Protein AF-W6NHF4-F1 (afdb_monomer)

Sequence (162 aa):
MGKKQHQKDKLYLTTTEWKEIGGHKDDTSTRLQRAQFKRLPLTHCSLSLIPFEDPVCTRSGEIFDLTHIIPYLKKNGVNPCTGKKMSSKDLIHLKFDKDEQGKFRCPVTFRAFTDHTHVVAIATTGNVFSFEAVQELNLKANHLKDLLTDTPFQKSDIIVLQ

InterPro domains:
  IPR003613 U-box domain [PS51698] (38-111)
  IPR003613 U-box domain [SM00504] (45-109)
  IPR006735 Replication termination factor 2 [PTHR12775] (39-161)
  IPR013083 Zinc finger, RING/FYVE/PHD-type [G3DSA:3.30.40.10] (44-98)
  IPR026951 Peptidyl-prolyl cis-trans isomerase like 2, U-box domain [cd16663] (41-113)

Radius of gyration: 23.37 Å; Cα contacts (8 Å, |Δi|>4): 225; chains: 1; bounding box: 59×40×72 Å

Foldseek 3Di:
DDPCPCPPVDPDQDPVNCVVPNDDDDDPVVVCVVVVPPDLPLQAAPQPSHGEDWWKDALQQHIHHPVPVQVVCVVQQADPPPRHRDDPVRIATADFDADPVRFTAAPPVRHGDDSPFWKKAQRVHNYIHTPVCCCPVPVVVVQQADPPPRHHGDPSRIGTND

pLDDT: mean 85.04, std 11.59, range [47.5, 95.25]

Nearest PDB structures (foldseek):
  7dvq-assembly1_9  TM=8.044E-01  e=1.783E-21  Homo sapiens
  8i0r-assembly1_9  TM=9.708E-01  e=1.184E-15  Homo sapiens
  8i0p-assembly1_9  TM=9.572E-01  e=6.394E-14  Homo sapiens
  8i0t-assembly1_9  TM=9.456E-01  e=2.525E-13  Homo sapiens
  7qtt-assembly1_u  TM=7.944E-01  e=2.695E-13  Homo sapiens

Structure (mmCIF, N/CA/C/O backbone):
data_AF-W6NHF4-F1
#
_entry.id   AF-W6NHF4-F1
#
loop_
_atom_site.group_PDB
_atom_site.id
_atom_site.type_symbol
_atom_site.label_atom_id
_atom_site.label_alt_id
_atom_site.label_comp_id
_atom_site.label_asym_id
_atom_site.label_entity_id
_atom_site.label_seq_id
_atom_site.pdbx_PDB_ins_code
_atom_site.Cartn_x
_atom_site.Cartn_y
_atom_site.Cartn_z
_atom_site.occupancy
_atom_site.B_iso_or_equiv
_atom_site.auth_seq_id
_atom_site.auth_comp_id
_atom_site.auth_asym_id
_atom_site.auth_atom_id
_atom_site.pdbx_PDB_model_num
ATOM 1 N N . MET A 1 1 ? 28.344 -18.589 53.206 1.00 47.50 1 MET A N 1
ATOM 2 C CA . MET A 1 1 ? 29.559 -18.712 52.362 1.00 47.50 1 MET A CA 1
ATOM 3 C C . MET A 1 1 ? 29.206 -18.405 50.902 1.00 47.50 1 MET A C 1
ATOM 5 O O . MET A 1 1 ? 28.986 -19.316 50.113 1.00 47.50 1 MET A O 1
ATOM 9 N N . GLY A 1 2 ? 29.071 -17.121 50.550 1.00 54.38 2 GLY A N 1
ATOM 10 C CA . GLY A 1 2 ? 28.654 -16.671 49.214 1.00 54.38 2 GLY A CA 1
ATOM 11 C C . GLY A 1 2 ? 29.839 -16.506 48.262 1.00 54.38 2 GLY A C 1
ATOM 12 O O . GLY A 1 2 ? 30.415 -15.430 48.167 1.00 54.38 2 GLY A O 1
ATOM 13 N N . LYS A 1 3 ? 30.203 -17.559 47.521 1.00 57.00 3 LYS A N 1
ATOM 14 C CA . LYS A 1 3 ? 31.371 -17.576 46.610 1.00 57.00 3 LYS A CA 1
ATOM 15 C C . LYS A 1 3 ? 31.228 -16.725 45.325 1.00 57.00 3 LYS A C 1
ATOM 17 O O . LYS A 1 3 ? 31.992 -16.921 44.387 1.00 57.00 3 LYS A O 1
ATOM 22 N N . LYS A 1 4 ? 30.263 -15.800 45.241 1.00 55.50 4 LYS A N 1
ATOM 23 C CA . LYS A 1 4 ? 30.015 -14.964 44.041 1.00 55.50 4 LYS A CA 1
ATOM 24 C C . LYS A 1 4 ? 29.779 -13.474 44.327 1.00 55.50 4 LYS A C 1
ATOM 26 O O . LYS A 1 4 ? 29.428 -12.737 43.415 1.00 55.50 4 LYS A O 1
ATOM 31 N N . GLN A 1 5 ? 29.968 -13.016 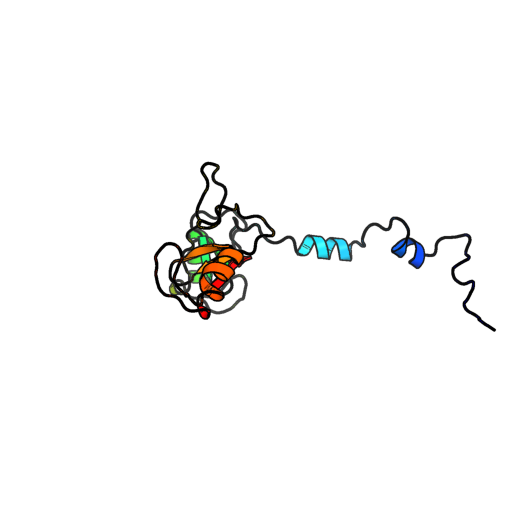45.566 1.00 57.28 5 GLN A N 1
ATOM 32 C CA . GLN A 1 5 ? 29.584 -11.654 45.960 1.00 57.28 5 GLN A CA 1
ATOM 33 C C . GLN A 1 5 ? 30.534 -10.560 45.428 1.00 57.28 5 GLN A C 1
ATOM 35 O O . GLN A 1 5 ? 30.074 -9.461 45.153 1.00 57.28 5 GLN A O 1
ATOM 40 N N . HIS A 1 6 ? 31.810 -10.876 45.169 1.00 61.00 6 HIS A N 1
ATOM 41 C CA . HIS A 1 6 ? 32.825 -9.907 44.711 1.00 61.00 6 HIS A CA 1
ATOM 42 C C . HIS A 1 6 ? 33.191 -10.016 43.224 1.00 61.00 6 HIS A C 1
ATOM 44 O O . HIS A 1 6 ? 34.262 -9.590 42.805 1.00 61.00 6 HIS A O 1
ATOM 50 N N . GLN A 1 7 ? 32.340 -10.617 42.386 1.00 62.72 7 GLN A N 1
ATOM 51 C CA . GLN A 1 7 ? 32.688 -10.779 40.967 1.00 62.72 7 GLN A CA 1
ATOM 52 C C . GLN A 1 7 ? 32.648 -9.453 40.178 1.00 62.72 7 GLN A C 1
ATOM 54 O O . GLN A 1 7 ? 33.256 -9.383 39.109 1.00 62.72 7 GLN A O 1
ATOM 59 N N . LYS A 1 8 ? 31.971 -8.434 40.727 1.00 62.34 8 LYS A N 1
ATOM 60 C CA . LYS A 1 8 ? 31.779 -7.092 40.151 1.00 62.34 8 LYS A CA 1
ATOM 61 C C . LYS A 1 8 ? 32.717 -6.017 40.730 1.00 62.34 8 LYS A C 1
ATOM 63 O O . LYS A 1 8 ? 32.801 -4.932 40.172 1.00 62.34 8 LYS A O 1
ATOM 68 N N . ASP A 1 9 ? 33.451 -6.316 41.806 1.00 69.75 9 ASP A N 1
ATOM 69 C CA . ASP A 1 9 ? 34.425 -5.395 42.417 1.00 69.75 9 ASP A CA 1
ATOM 70 C C . ASP A 1 9 ? 35.799 -5.572 41.755 1.00 69.75 9 ASP A C 1
ATOM 72 O O . ASP A 1 9 ? 36.736 -6.122 42.338 1.00 69.75 9 ASP A O 1
ATOM 76 N N . LYS A 1 10 ? 35.918 -5.171 40.487 1.00 73.94 10 LYS A N 1
ATOM 77 C CA . LYS A 1 10 ? 37.182 -5.212 39.741 1.00 73.94 10 LYS A CA 1
ATOM 78 C C . LYS A 1 10 ? 37.615 -3.795 39.391 1.00 73.94 10 LYS A C 1
ATOM 80 O O . LYS A 1 10 ? 36.809 -2.989 38.946 1.00 73.94 10 LYS A O 1
ATOM 85 N N . LEU A 1 11 ? 38.910 -3.505 39.537 1.00 76.75 11 LEU A N 1
ATOM 86 C CA . LEU A 1 11 ? 39.493 -2.212 39.141 1.00 76.75 11 LEU A CA 1
ATOM 87 C C . LEU A 1 11 ? 39.546 -1.999 37.614 1.00 76.75 11 LEU A C 1
ATOM 89 O O . LEU A 1 11 ? 39.939 -0.929 37.159 1.00 76.75 11 LEU A O 1
ATOM 93 N N . TYR A 1 12 ? 39.192 -3.013 36.823 1.00 76.19 12 TYR A N 1
ATOM 94 C CA . TYR A 1 12 ? 39.140 -2.962 35.366 1.00 76.19 12 TYR A CA 1
ATOM 95 C C . TYR A 1 12 ? 37.748 -3.366 34.885 1.00 76.19 12 TYR A C 1
ATOM 97 O O . TYR A 1 12 ? 37.116 -4.254 35.458 1.00 76.19 12 TYR A O 1
ATOM 105 N N . LEU A 1 13 ? 37.298 -2.747 33.795 1.00 74.00 13 LEU A N 1
ATOM 106 C CA . LEU A 1 13 ? 36.054 -3.116 33.131 1.00 74.00 13 LEU A CA 1
ATOM 107 C C . LEU A 1 13 ? 36.230 -4.435 32.382 1.00 74.00 13 LEU A C 1
ATOM 109 O O . LEU A 1 13 ? 37.117 -4.577 31.538 1.00 74.00 13 LEU A O 1
ATOM 113 N N . THR A 1 14 ? 35.372 -5.409 32.675 1.00 77.19 14 THR A N 1
ATOM 114 C CA . THR A 1 14 ? 35.301 -6.633 31.873 1.00 77.19 14 THR A CA 1
ATOM 115 C C . THR A 1 14 ? 34.625 -6.364 30.530 1.00 77.19 14 THR A C 1
ATOM 117 O O . THR A 1 14 ? 33.837 -5.432 30.387 1.00 77.19 14 THR A O 1
ATOM 120 N N . THR A 1 15 ? 34.877 -7.214 29.532 1.00 72.44 15 THR A N 1
ATOM 121 C CA . THR A 1 15 ? 34.220 -7.119 28.216 1.00 72.44 15 THR A CA 1
ATOM 122 C C . THR A 1 15 ? 32.692 -7.135 28.333 1.00 72.44 15 THR A C 1
ATOM 124 O O . THR A 1 15 ? 32.007 -6.446 27.582 1.00 72.44 15 THR A O 1
ATOM 127 N N . THR A 1 16 ? 32.158 -7.889 29.298 1.00 74.38 16 THR A N 1
ATOM 128 C CA . THR A 1 16 ? 30.725 -7.941 29.610 1.00 74.38 16 THR A CA 1
ATOM 129 C C . THR A 1 16 ? 30.218 -6.628 30.202 1.00 74.38 16 THR A C 1
ATOM 131 O O . THR A 1 16 ? 29.224 -6.097 29.721 1.00 74.38 16 THR A O 1
ATOM 134 N N . GLU A 1 17 ? 30.928 -6.049 31.173 1.00 77.19 17 GLU A N 1
ATOM 135 C CA . GLU A 1 17 ? 30.534 -4.777 31.801 1.00 77.19 17 GLU A CA 1
ATOM 136 C C . GLU A 1 17 ? 30.695 -3.588 30.842 1.00 77.19 17 GLU A C 1
ATOM 138 O O . GLU A 1 17 ? 29.859 -2.690 30.833 1.00 77.19 17 GLU A O 1
ATOM 143 N N . TRP A 1 18 ? 31.707 -3.601 29.968 1.00 73.38 18 TRP A N 1
ATOM 144 C CA . TRP A 1 18 ? 31.870 -2.603 28.904 1.00 73.38 18 TRP A CA 1
ATOM 145 C C . TRP A 1 18 ? 30.714 -2.645 27.895 1.00 73.38 18 TRP A C 1
ATOM 147 O O . TRP A 1 18 ? 30.250 -1.606 27.425 1.00 73.38 18 TRP A O 1
ATOM 157 N N . LYS A 1 19 ? 30.208 -3.847 27.592 1.00 71.19 19 LYS A N 1
ATOM 158 C CA . LYS A 1 19 ? 29.056 -4.041 26.704 1.00 71.19 19 LYS A CA 1
ATOM 159 C C . LYS A 1 19 ? 27.739 -3.581 27.335 1.00 71.19 19 LYS A C 1
ATOM 161 O O . LYS A 1 19 ? 26.889 -3.068 26.615 1.00 71.19 19 LYS A O 1
ATOM 166 N N . GLU A 1 20 ? 27.569 -3.762 28.644 1.00 69.81 20 GLU A N 1
ATOM 167 C CA . GLU A 1 20 ? 26.328 -3.421 29.356 1.00 69.81 20 GLU A CA 1
ATOM 168 C C . GLU A 1 20 ? 26.264 -1.963 29.838 1.00 69.81 20 GLU A C 1
ATOM 170 O O . GLU A 1 20 ? 25.188 -1.372 29.818 1.00 69.81 20 GLU A O 1
ATOM 175 N N . ILE A 1 21 ? 27.385 -1.377 30.276 1.00 69.94 21 ILE A N 1
ATOM 176 C CA . ILE A 1 21 ? 27.386 -0.125 31.055 1.00 69.94 21 ILE A CA 1
ATOM 177 C C . ILE A 1 21 ? 28.048 1.044 30.303 1.00 69.94 21 ILE A C 1
ATOM 179 O O . ILE A 1 21 ? 27.666 2.194 30.513 1.00 69.94 21 ILE A O 1
ATOM 183 N N . GLY A 1 22 ? 29.029 0.798 29.424 1.00 60.06 22 GLY A N 1
ATOM 184 C CA . GLY A 1 22 ? 29.960 1.851 28.998 1.00 60.06 22 GLY A CA 1
ATOM 185 C C . GLY A 1 22 ? 30.340 1.851 27.521 1.00 60.06 22 GLY A C 1
ATOM 186 O O . GLY A 1 22 ? 31.415 1.394 27.158 1.00 60.06 22 GLY A O 1
ATOM 187 N N . GLY A 1 23 ? 29.515 2.467 26.669 1.00 61.56 23 GLY A N 1
ATOM 188 C CA . GLY A 1 23 ? 29.987 3.047 25.400 1.00 61.56 23 GLY A CA 1
ATOM 189 C C . GLY A 1 23 ? 30.324 2.077 24.259 1.00 61.56 23 GLY A C 1
ATOM 190 O O . GLY A 1 23 ? 30.966 2.487 23.288 1.00 61.56 23 GLY A O 1
ATOM 191 N N . HIS A 1 24 ? 29.896 0.813 24.326 1.00 65.75 24 HIS A N 1
ATOM 192 C CA . HIS A 1 24 ? 30.035 -0.120 23.207 1.00 65.75 24 HIS A CA 1
ATOM 193 C C . HIS A 1 24 ? 29.258 0.385 21.977 1.00 65.75 24 HIS A C 1
ATOM 195 O O . HIS A 1 24 ? 28.034 0.514 22.004 1.00 65.75 24 HIS A O 1
ATOM 201 N N . LYS A 1 25 ? 29.970 0.667 20.876 1.00 63.97 25 LYS A N 1
ATOM 202 C CA . LYS A 1 25 ? 29.336 0.809 19.559 1.00 63.97 25 LYS A CA 1
ATOM 203 C C . LYS A 1 25 ? 28.810 -0.561 19.160 1.00 63.97 25 LYS A C 1
ATOM 205 O O . LYS A 1 25 ? 29.576 -1.518 19.210 1.00 63.97 25 LYS A O 1
ATOM 210 N N . ASP A 1 26 ? 27.539 -0.607 18.763 1.00 64.44 26 ASP A N 1
ATOM 211 C CA . ASP A 1 26 ? 26.886 -1.805 18.240 1.00 64.44 26 ASP A CA 1
ATOM 212 C C . ASP A 1 26 ? 27.834 -2.609 17.346 1.00 64.44 26 ASP A C 1
ATOM 214 O O . ASP A 1 26 ? 28.497 -2.050 16.462 1.00 64.44 26 ASP A O 1
ATOM 218 N N . ASP A 1 27 ? 27.861 -3.916 17.580 1.00 72.50 27 ASP A N 1
ATOM 219 C CA . AS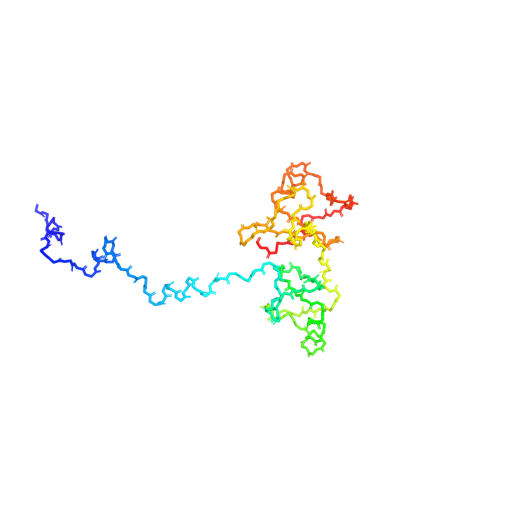P A 1 27 ? 28.612 -4.860 16.774 1.00 72.50 27 ASP A CA 1
ATOM 220 C C . ASP A 1 27 ? 28.268 -4.710 15.280 1.00 72.50 27 ASP A C 1
ATOM 222 O O . ASP A 1 27 ? 27.162 -4.317 14.894 1.00 72.50 27 ASP A O 1
ATOM 226 N N . THR A 1 28 ? 29.218 -5.016 14.399 1.00 67.88 28 THR A N 1
ATOM 227 C CA . THR A 1 28 ? 29.011 -4.807 12.951 1.00 67.88 28 THR A CA 1
ATOM 228 C C . THR A 1 28 ? 27.819 -5.629 12.451 1.00 67.88 28 THR A C 1
ATOM 230 O O . THR A 1 28 ? 27.061 -5.164 11.604 1.00 67.88 28 THR A O 1
ATOM 233 N N . SER A 1 29 ? 27.588 -6.802 13.050 1.00 68.69 29 SER A N 1
ATOM 234 C CA . SER A 1 29 ? 26.431 -7.667 12.803 1.00 68.69 29 SER A CA 1
ATOM 235 C C . SER A 1 29 ? 25.099 -7.033 13.224 1.00 68.69 29 SER A C 1
ATOM 237 O O . SER A 1 29 ? 24.135 -7.101 12.466 1.00 68.69 29 SER A O 1
ATOM 239 N N . THR A 1 30 ? 25.026 -6.364 14.379 1.00 68.25 30 THR A N 1
ATOM 240 C CA . THR A 1 30 ? 23.795 -5.707 14.851 1.00 68.25 30 THR A CA 1
ATOM 241 C C . THR A 1 30 ? 23.529 -4.404 14.104 1.00 68.25 30 THR A C 1
ATOM 243 O O . THR A 1 30 ? 22.373 -4.084 13.822 1.00 68.25 30 THR A O 1
ATOM 246 N N . ARG A 1 31 ? 24.577 -3.682 13.687 1.00 66.31 31 ARG A N 1
ATOM 247 C CA . ARG A 1 31 ? 24.456 -2.549 12.753 1.00 66.31 31 ARG A CA 1
ATOM 248 C C . ARG A 1 31 ? 23.986 -2.988 11.374 1.00 66.31 31 ARG A C 1
ATOM 250 O O . ARG A 1 31 ? 23.104 -2.340 10.823 1.00 66.31 31 ARG A O 1
ATOM 257 N N . LEU A 1 32 ? 24.527 -4.085 10.844 1.00 63.16 32 LEU A N 1
ATOM 258 C CA . LEU A 1 32 ? 24.069 -4.690 9.593 1.00 63.16 32 LEU A CA 1
ATOM 259 C C . LEU A 1 32 ? 22.618 -5.147 9.705 1.00 63.16 32 LEU A C 1
ATOM 261 O O . LEU A 1 32 ? 21.848 -4.824 8.816 1.00 63.16 32 LEU A O 1
ATOM 265 N N . GLN A 1 33 ? 22.206 -5.788 10.802 1.00 62.69 33 GLN A N 1
ATOM 266 C CA . GLN A 1 33 ? 20.797 -6.134 11.013 1.00 62.69 33 GLN A CA 1
ATOM 267 C C . GLN A 1 33 ? 19.900 -4.890 11.065 1.00 62.69 33 GLN A C 1
ATOM 269 O O . GLN A 1 33 ? 18.866 -4.859 10.408 1.00 62.69 33 GLN A O 1
ATOM 274 N N . ARG A 1 34 ? 20.296 -3.824 11.774 1.00 60.22 34 ARG A N 1
ATOM 275 C CA . ARG A 1 34 ? 19.526 -2.565 11.802 1.00 60.22 34 ARG A CA 1
ATOM 276 C C . ARG A 1 34 ? 19.482 -1.861 10.440 1.00 60.22 34 ARG A C 1
ATOM 278 O O . ARG A 1 34 ? 18.457 -1.281 10.099 1.00 60.22 34 ARG A O 1
ATOM 285 N N . ALA A 1 35 ? 20.562 -1.916 9.662 1.00 58.91 35 ALA A N 1
ATOM 286 C CA . ALA A 1 35 ? 20.640 -1.323 8.327 1.00 58.91 35 ALA A CA 1
ATOM 287 C C . ALA A 1 35 ? 19.917 -2.159 7.252 1.00 58.91 35 ALA A C 1
ATOM 289 O O . ALA A 1 35 ? 19.347 -1.589 6.327 1.00 58.91 35 ALA A O 1
ATOM 290 N N . GLN A 1 36 ? 19.894 -3.490 7.388 1.00 56.78 36 GLN A N 1
ATOM 291 C CA . GLN A 1 36 ? 19.250 -4.425 6.456 1.00 56.78 36 GLN A CA 1
ATOM 292 C C . GLN A 1 36 ? 17.720 -4.310 6.438 1.00 56.78 36 GLN A C 1
ATOM 294 O O . GLN A 1 36 ? 17.106 -4.682 5.445 1.00 56.78 36 GLN A O 1
ATOM 299 N N . PHE A 1 37 ? 17.098 -3.763 7.488 1.00 59.38 37 PHE A N 1
ATOM 300 C CA . PHE A 1 37 ? 15.640 -3.614 7.578 1.00 59.38 37 PHE A CA 1
ATOM 301 C C . PHE A 1 37 ? 15.152 -2.168 7.454 1.00 59.38 37 PHE A C 1
ATOM 303 O O . PHE A 1 37 ? 14.067 -1.845 7.948 1.00 59.38 37 PHE A O 1
ATOM 310 N N . LYS A 1 38 ? 15.905 -1.271 6.800 1.00 62.81 38 LYS A N 1
ATOM 311 C CA . LYS A 1 38 ? 15.316 0.021 6.434 1.00 62.81 38 LYS A CA 1
ATOM 312 C C . LYS A 1 38 ? 14.236 -0.242 5.384 1.00 62.81 38 LYS A C 1
ATOM 314 O O . LYS A 1 38 ? 14.541 -0.594 4.248 1.00 62.81 38 LYS A O 1
ATOM 319 N N . ARG A 1 39 ? 12.973 -0.146 5.810 1.00 72.56 39 ARG A N 1
ATOM 320 C CA . ARG A 1 39 ? 11.807 -0.363 4.950 1.00 72.56 39 ARG A CA 1
ATOM 321 C C . ARG A 1 39 ? 11.874 0.590 3.762 1.00 72.56 39 ARG A C 1
ATOM 323 O O . ARG A 1 39 ? 12.287 1.742 3.912 1.00 72.56 39 ARG A O 1
ATOM 330 N N . LEU A 1 40 ? 11.483 0.087 2.597 1.00 83.50 40 LEU A N 1
ATOM 331 C CA . LEU A 1 40 ? 11.339 0.918 1.415 1.00 83.50 40 LEU A CA 1
ATOM 332 C C . LEU A 1 40 ? 10.297 2.008 1.723 1.00 83.50 40 LEU A C 1
ATOM 334 O O . LEU A 1 40 ? 9.257 1.677 2.300 1.00 83.50 40 LEU A O 1
ATOM 338 N N . PRO A 1 41 ? 10.551 3.284 1.388 1.00 88.00 41 PRO A N 1
ATOM 339 C CA . PRO A 1 41 ? 9.535 4.312 1.550 1.00 88.00 41 PRO A CA 1
ATOM 340 C C . PRO A 1 41 ? 8.281 3.943 0.758 1.00 88.00 41 PRO A C 1
ATOM 342 O O . PRO A 1 41 ? 8.387 3.420 -0.354 1.00 88.00 41 PRO A O 1
ATOM 345 N N . LEU A 1 42 ? 7.106 4.299 1.286 1.00 88.94 42 LEU A N 1
ATOM 346 C CA . LEU A 1 42 ? 5.805 4.019 0.663 1.00 88.94 42 LEU A CA 1
ATOM 347 C C . LEU A 1 42 ? 5.698 4.525 -0.777 1.00 88.94 42 LEU A C 1
ATOM 349 O O . LEU A 1 42 ? 4.831 4.083 -1.505 1.00 88.94 42 LEU A O 1
ATOM 353 N N . THR A 1 43 ? 6.540 5.478 -1.169 1.00 90.31 43 THR A N 1
ATOM 354 C CA . THR A 1 43 ? 6.507 6.161 -2.464 1.00 90.31 43 THR A CA 1
ATOM 355 C C . THR A 1 43 ? 7.259 5.432 -3.575 1.00 90.31 43 THR A C 1
ATOM 357 O O . THR A 1 43 ? 7.215 5.882 -4.717 1.00 90.31 43 THR A O 1
ATOM 360 N N . HIS A 1 44 ? 7.980 4.353 -3.260 1.00 91.12 44 HIS A N 1
ATOM 361 C CA . HIS A 1 44 ? 8.863 3.668 -4.203 1.00 91.12 44 HIS A CA 1
ATOM 362 C C . HIS A 1 44 ? 8.306 2.308 -4.632 1.00 91.12 44 HIS A C 1
ATOM 364 O O . HIS A 1 44 ? 7.635 1.605 -3.880 1.00 91.12 44 HIS A O 1
ATOM 370 N N . CYS A 1 45 ? 8.630 1.919 -5.861 1.00 92.81 45 CYS A N 1
ATOM 371 C CA . CYS A 1 45 ? 8.323 0.609 -6.417 1.00 92.81 45 CYS A CA 1
ATOM 372 C C . CYS A 1 45 ? 9.277 -0.462 -5.866 1.00 92.81 45 CYS A C 1
ATOM 374 O O . CYS A 1 45 ? 10.494 -0.280 -5.863 1.00 92.81 45 CYS A O 1
ATOM 376 N N . SER A 1 46 ? 8.742 -1.623 -5.484 1.00 91.12 46 SER A N 1
ATOM 377 C CA . SER A 1 46 ? 9.524 -2.738 -4.924 1.00 91.12 46 SER A CA 1
ATOM 378 C C . SER A 1 46 ? 10.387 -3.469 -5.961 1.00 91.12 46 SER A C 1
ATOM 380 O O . SER A 1 46 ? 11.293 -4.211 -5.593 1.00 91.12 46 SER A O 1
ATOM 382 N N . LEU A 1 47 ? 10.128 -3.257 -7.257 1.00 90.94 47 LEU A N 1
ATOM 383 C CA . LEU A 1 47 ? 10.907 -3.842 -8.350 1.00 90.94 47 LEU A CA 1
ATOM 384 C C . LEU A 1 47 ? 12.020 -2.906 -8.842 1.00 90.94 47 LEU A C 1
ATOM 386 O O . LEU A 1 47 ? 13.155 -3.343 -8.999 1.00 90.94 47 LEU A O 1
ATOM 390 N N . SER A 1 48 ? 11.701 -1.636 -9.110 1.00 90.44 48 SER A N 1
ATOM 391 C CA . SER A 1 48 ? 12.663 -0.667 -9.654 1.00 90.44 48 SER A CA 1
ATOM 392 C C . SER A 1 48 ? 13.406 0.129 -8.583 1.00 90.44 48 SER A C 1
ATOM 394 O O . SER A 1 48 ? 14.445 0.703 -8.888 1.00 90.44 48 SER A O 1
ATOM 396 N N . LEU A 1 49 ? 12.904 0.156 -7.341 1.00 90.62 49 LEU A N 1
ATOM 397 C CA . LEU A 1 49 ? 13.437 0.949 -6.224 1.00 90.62 49 LEU A CA 1
ATOM 398 C C . LEU A 1 49 ? 13.460 2.463 -6.497 1.00 90.62 49 LEU A C 1
ATOM 400 O O . LEU A 1 49 ? 14.208 3.205 -5.866 1.00 90.62 49 LEU A O 1
ATOM 404 N N . ILE A 1 50 ? 12.625 2.919 -7.429 1.00 91.38 50 ILE A N 1
ATOM 405 C CA . ILE A 1 50 ? 12.451 4.317 -7.845 1.00 91.38 50 ILE A CA 1
ATOM 406 C C . ILE A 1 50 ? 11.035 4.756 -7.436 1.00 91.38 50 ILE A C 1
ATOM 408 O O . ILE A 1 50 ? 10.154 3.891 -7.325 1.00 91.38 50 ILE A O 1
ATOM 412 N N . PRO A 1 51 ? 10.789 6.057 -7.188 1.00 91.81 51 PRO A N 1
ATOM 413 C CA . PRO A 1 51 ? 9.439 6.571 -6.995 1.00 91.81 51 PRO A CA 1
ATOM 414 C C . PRO A 1 51 ? 8.481 6.114 -8.100 1.00 91.81 51 PRO A C 1
ATOM 416 O O . PRO A 1 51 ? 8.838 6.153 -9.276 1.00 91.81 51 PRO A O 1
ATOM 419 N N . PHE A 1 52 ? 7.288 5.651 -7.729 1.00 93.00 52 PHE A N 1
ATOM 420 C CA . PHE A 1 52 ? 6.286 5.228 -8.710 1.00 93.00 52 PHE A CA 1
ATOM 421 C C . PHE A 1 52 ? 5.514 6.416 -9.290 1.00 93.00 52 PHE A C 1
ATOM 423 O O . PHE A 1 52 ? 5.313 7.432 -8.619 1.00 93.00 52 PHE A O 1
ATOM 430 N N . GLU A 1 53 ? 5.023 6.247 -10.516 1.00 91.38 53 GLU A N 1
ATOM 431 C CA . GLU A 1 53 ? 4.090 7.178 -11.158 1.00 91.38 53 GLU A CA 1
ATOM 432 C C . GLU A 1 53 ? 2.674 6.600 -11.121 1.00 91.38 53 GLU A C 1
ATOM 434 O O . GLU A 1 53 ? 1.770 7.238 -10.579 1.00 91.38 53 GLU A O 1
ATOM 439 N N . ASP A 1 54 ? 2.527 5.349 -11.575 1.00 92.69 54 ASP A N 1
ATOM 440 C CA . ASP A 1 54 ? 1.269 4.604 -11.600 1.00 92.69 54 ASP A CA 1
ATOM 441 C C . ASP A 1 54 ? 1.354 3.398 -10.648 1.00 92.69 54 ASP A C 1
ATOM 443 O O . ASP A 1 54 ? 1.676 2.275 -11.069 1.00 92.69 54 ASP A O 1
ATOM 447 N N . PRO A 1 55 ? 1.091 3.602 -9.342 1.00 94.81 55 PRO A N 1
ATOM 448 C CA . PRO A 1 55 ? 1.225 2.546 -8.359 1.00 94.81 55 PRO A CA 1
ATOM 449 C C . PRO A 1 55 ? 0.141 1.488 -8.541 1.00 94.81 55 PRO A C 1
ATOM 451 O O . PRO A 1 55 ? -1.060 1.762 -8.561 1.00 94.81 55 PRO A O 1
ATOM 454 N N . VAL A 1 56 ? 0.581 0.242 -8.584 1.00 95.25 56 VAL A N 1
ATOM 455 C CA . VAL A 1 56 ? -0.262 -0.943 -8.517 1.00 95.25 56 VAL A CA 1
ATOM 456 C C . VAL A 1 56 ? 0.198 -1.809 -7.358 1.00 95.25 56 VAL A C 1
ATOM 458 O O . VAL A 1 56 ? 1.387 -1.878 -7.053 1.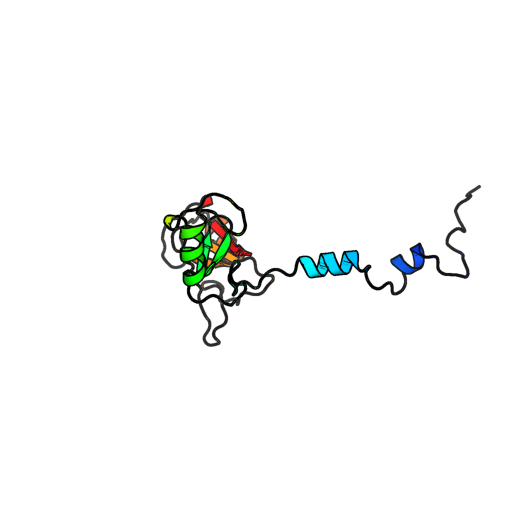00 95.25 56 VAL A O 1
ATOM 461 N N . CYS A 1 57 ? -0.731 -2.484 -6.698 1.00 94.38 57 CYS A N 1
ATOM 462 C CA . CYS A 1 57 ? -0.411 -3.420 -5.639 1.00 94.38 57 CYS A CA 1
ATOM 463 C C . CYS A 1 57 ? -0.886 -4.824 -5.956 1.00 94.38 57 CYS A C 1
ATOM 465 O O . CYS A 1 57 ? -1.740 -5.084 -6.807 1.00 94.38 57 CYS A O 1
ATOM 467 N N . THR A 1 58 ? -0.295 -5.742 -5.217 1.00 93.62 58 THR A N 1
ATOM 468 C CA . THR A 1 58 ? -0.696 -7.138 -5.165 1.00 93.62 58 THR A CA 1
ATOM 469 C C . THR A 1 58 ? -1.486 -7.378 -3.884 1.00 93.62 58 THR A C 1
ATOM 471 O O . THR A 1 58 ? -1.371 -6.623 -2.918 1.00 93.62 58 THR A O 1
ATOM 474 N N . ARG A 1 59 ? -2.249 -8.475 -3.815 1.00 91.50 59 ARG A N 1
ATOM 475 C CA . ARG A 1 59 ? -2.943 -8.857 -2.569 1.00 91.50 59 ARG A CA 1
ATOM 476 C C . ARG A 1 59 ? -1.992 -9.122 -1.390 1.00 91.50 59 ARG A C 1
ATOM 478 O O . ARG A 1 59 ? -2.449 -9.123 -0.255 1.00 91.50 59 ARG A O 1
ATOM 485 N N . SER A 1 60 ? -0.697 -9.346 -1.641 1.00 89.31 60 SER A N 1
ATOM 486 C CA . SER A 1 60 ? 0.334 -9.451 -0.599 1.00 89.31 60 SER A CA 1
ATOM 487 C C . SER A 1 60 ? 0.740 -8.105 0.007 1.00 89.31 60 SER A C 1
ATOM 489 O O . SER A 1 60 ? 1.396 -8.115 1.042 1.00 89.31 60 SER A O 1
ATOM 491 N N . GLY A 1 61 ? 0.356 -6.976 -0.600 1.00 89.50 61 GLY A N 1
ATOM 492 C CA . GLY A 1 61 ? 0.686 -5.637 -0.104 1.00 89.50 61 GLY A CA 1
ATOM 493 C C . GLY A 1 61 ? 1.931 -5.006 -0.722 1.00 89.50 61 GLY A C 1
ATOM 494 O O . GLY A 1 61 ? 2.303 -3.896 -0.358 1.00 89.50 61 GLY A O 1
ATOM 495 N N . GLU A 1 62 ? 2.572 -5.676 -1.680 1.00 91.94 62 GLU A N 1
ATOM 496 C CA . GLU A 1 62 ? 3.746 -5.132 -2.366 1.00 91.94 62 GLU A CA 1
ATOM 497 C C . GLU A 1 62 ? 3.312 -4.135 -3.438 1.00 91.94 62 GLU A C 1
ATOM 499 O O . GLU A 1 62 ? 2.425 -4.439 -4.247 1.00 91.94 62 GLU A O 1
ATOM 504 N N . ILE A 1 63 ? 3.959 -2.967 -3.446 1.00 93.94 63 ILE A N 1
ATOM 505 C CA . ILE A 1 63 ? 3.694 -1.884 -4.392 1.00 93.94 63 ILE A CA 1
ATOM 506 C C . ILE A 1 63 ? 4.692 -1.960 -5.541 1.00 93.94 63 ILE A C 1
ATOM 508 O O . ILE A 1 63 ? 5.909 -2.032 -5.341 1.00 93.94 63 ILE A O 1
ATOM 512 N N . PHE A 1 64 ? 4.163 -1.884 -6.752 1.00 94.69 64 PHE A N 1
ATOM 513 C CA . PHE A 1 64 ? 4.916 -1.829 -7.986 1.00 94.69 64 PHE A CA 1
ATOM 514 C C . PHE A 1 64 ? 4.463 -0.653 -8.836 1.00 94.69 64 PHE A C 1
ATOM 516 O O . PHE A 1 64 ? 3.365 -0.134 -8.679 1.00 94.69 64 PHE A O 1
ATOM 523 N N . ASP A 1 65 ? 5.316 -0.264 -9.767 1.00 95.12 65 ASP A N 1
ATOM 524 C CA . ASP A 1 65 ? 4.960 0.665 -10.824 1.00 95.12 65 ASP A CA 1
ATOM 525 C C . ASP A 1 65 ? 4.499 -0.113 -12.062 1.00 95.12 65 ASP A C 1
ATOM 527 O O . ASP A 1 65 ? 5.130 -1.106 -12.456 1.00 95.12 65 ASP A O 1
ATOM 531 N N . LEU A 1 66 ? 3.400 0.334 -12.671 1.00 93.50 66 LEU A N 1
ATOM 532 C CA . LEU A 1 66 ? 2.739 -0.348 -13.784 1.00 93.50 66 LEU A CA 1
ATOM 533 C C . LEU A 1 66 ? 3.687 -0.588 -14.970 1.00 93.50 66 LEU A C 1
ATOM 535 O O . LEU A 1 66 ? 3.736 -1.692 -15.526 1.00 93.50 66 LEU A O 1
ATOM 539 N N . THR A 1 67 ? 4.494 0.420 -15.304 1.00 93.44 67 THR A N 1
ATOM 540 C CA . THR A 1 67 ? 5.466 0.394 -16.408 1.00 93.44 67 THR A CA 1
ATOM 541 C C . THR A 1 67 ? 6.520 -0.695 -16.225 1.00 93.44 67 THR A C 1
ATOM 543 O O . THR A 1 67 ? 6.971 -1.301 -17.198 1.00 93.44 67 THR A O 1
ATOM 546 N N . HIS A 1 68 ? 6.882 -0.998 -14.978 1.00 92.62 68 HIS A N 1
ATOM 547 C CA . HIS A 1 68 ? 7.937 -1.951 -14.646 1.00 92.62 68 HIS A CA 1
ATOM 548 C C . HIS A 1 68 ? 7.403 -3.373 -14.423 1.00 92.62 68 HIS A C 1
ATOM 550 O O . HIS A 1 68 ? 8.028 -4.348 -14.854 1.00 92.62 68 HIS A O 1
ATOM 556 N N . ILE A 1 69 ? 6.238 -3.519 -13.784 1.00 93.81 69 ILE A N 1
ATOM 557 C CA . ILE A 1 69 ? 5.695 -4.838 -13.432 1.00 93.81 69 ILE A CA 1
ATOM 558 C C . ILE A 1 69 ? 5.099 -5.577 -14.632 1.00 93.81 69 ILE A C 1
ATOM 560 O O . ILE A 1 69 ? 5.244 -6.796 -14.730 1.00 93.81 69 ILE A O 1
ATOM 564 N N . ILE A 1 70 ? 4.477 -4.875 -15.587 1.00 92.94 70 ILE A N 1
ATOM 565 C CA . ILE A 1 70 ? 3.861 -5.521 -16.756 1.00 92.94 70 ILE A CA 1
ATOM 566 C C . ILE A 1 70 ? 4.910 -6.248 -17.621 1.00 92.94 70 ILE A C 1
ATOM 568 O O . ILE A 1 70 ? 4.700 -7.425 -17.935 1.00 92.94 70 ILE A O 1
ATOM 572 N N . PRO A 1 71 ? 6.045 -5.625 -18.008 1.00 93.69 71 PRO A N 1
ATOM 573 C CA . PRO A 1 71 ? 7.105 -6.324 -18.733 1.00 93.69 71 PRO A CA 1
ATOM 574 C C . PRO A 1 71 ? 7.692 -7.499 -17.947 1.00 93.69 71 PRO A C 1
ATOM 576 O O . PRO A 1 71 ? 8.022 -8.523 -18.547 1.00 93.69 71 PRO A O 1
ATOM 579 N N . TYR A 1 72 ? 7.802 -7.374 -16.621 1.00 93.00 72 TYR A N 1
ATOM 580 C CA . TYR A 1 72 ? 8.310 -8.438 -15.758 1.00 93.00 72 TYR A CA 1
ATOM 581 C C . TYR A 1 72 ? 7.377 -9.656 -15.745 1.00 93.00 72 TYR A C 1
ATOM 583 O O . TYR A 1 72 ? 7.815 -10.781 -15.995 1.00 93.00 72 TYR A O 1
ATOM 591 N N . LEU A 1 73 ? 6.073 -9.436 -15.549 1.00 93.31 73 LEU A N 1
ATOM 592 C CA . LEU A 1 73 ? 5.072 -10.505 -15.545 1.00 93.31 73 LEU A CA 1
ATOM 593 C C . LEU A 1 73 ? 4.970 -11.213 -16.898 1.00 93.31 73 LEU A C 1
ATOM 595 O O . LEU A 1 73 ? 4.807 -12.428 -16.929 1.00 93.31 73 LEU A O 1
ATOM 599 N N . LYS A 1 74 ? 5.128 -10.492 -18.015 1.00 92.19 74 LYS A N 1
ATOM 600 C CA . LYS A 1 74 ? 5.148 -11.102 -19.357 1.00 92.19 74 LYS A CA 1
ATOM 601 C C . LYS A 1 74 ? 6.333 -12.047 -19.570 1.00 92.19 74 LYS A C 1
ATOM 603 O O . LYS A 1 74 ? 6.193 -13.017 -20.306 1.00 92.19 74 LYS A O 1
ATOM 608 N N . LYS A 1 75 ? 7.488 -11.761 -18.959 1.00 93.00 75 LYS A N 1
ATOM 609 C CA . LYS A 1 75 ? 8.702 -12.581 -19.092 1.00 93.00 75 LYS A CA 1
ATOM 610 C C . LYS A 1 75 ? 8.710 -13.771 -18.135 1.00 93.00 75 LYS A C 1
ATOM 612 O O . LYS A 1 75 ? 9.043 -14.875 -18.551 1.00 93.00 75 LYS A O 1
ATOM 617 N N . ASN A 1 76 ? 8.339 -13.547 -16.874 1.00 92.00 76 ASN A N 1
ATOM 618 C CA . ASN A 1 76 ? 8.563 -14.527 -15.810 1.00 92.00 76 ASN A CA 1
ATOM 619 C C . ASN A 1 76 ? 7.267 -15.168 -15.282 1.00 92.00 76 ASN A C 1
ATOM 621 O O . ASN A 1 76 ? 7.315 -16.275 -14.754 1.00 92.00 76 ASN A O 1
ATOM 625 N N . GLY A 1 77 ? 6.113 -14.495 -15.388 1.00 90.50 77 GLY A N 1
ATOM 626 C CA . GLY A 1 77 ? 4.820 -15.005 -14.898 1.00 90.50 77 GLY A CA 1
ATOM 627 C C . GLY A 1 77 ? 4.733 -15.218 -13.378 1.00 90.50 77 GLY A C 1
ATOM 628 O O . GLY A 1 77 ? 3.888 -15.980 -12.901 1.00 90.50 77 GLY A O 1
ATOM 629 N N . VAL A 1 78 ? 5.622 -14.586 -12.609 1.00 93.00 78 VAL A N 1
ATOM 630 C CA . VAL A 1 78 ? 5.716 -14.707 -11.147 1.00 93.00 78 VAL A CA 1
ATOM 631 C C . VAL A 1 78 ? 5.842 -13.335 -10.497 1.00 93.00 78 VAL A C 1
ATOM 633 O O . VAL A 1 78 ? 6.259 -12.375 -11.136 1.00 93.00 78 VAL A O 1
ATOM 636 N N . ASN A 1 79 ? 5.490 -13.242 -9.221 1.00 91.06 79 ASN A N 1
ATOM 637 C CA . ASN A 1 79 ? 5.699 -12.060 -8.399 1.00 91.06 79 ASN A CA 1
ATOM 638 C C . ASN A 1 79 ? 7.201 -11.929 -8.046 1.00 91.06 79 ASN A C 1
ATOM 640 O O . ASN A 1 79 ? 7.776 -12.898 -7.541 1.00 91.06 79 ASN A O 1
ATOM 644 N N . PRO A 1 80 ? 7.835 -10.761 -8.270 1.00 88.19 80 PRO A N 1
ATOM 645 C CA . PRO A 1 80 ? 9.265 -10.558 -8.022 1.00 88.19 80 PRO A CA 1
ATOM 646 C C . PRO A 1 80 ? 9.678 -10.655 -6.546 1.00 88.19 80 PRO A C 1
ATOM 648 O O . PRO A 1 80 ? 10.825 -10.986 -6.265 1.00 88.19 80 PRO A O 1
ATOM 651 N N . CYS A 1 81 ? 8.769 -10.378 -5.610 1.00 86.94 81 CYS A N 1
ATOM 652 C CA . CYS A 1 81 ? 9.056 -10.361 -4.176 1.00 86.94 81 CYS A CA 1
ATOM 653 C C . CYS A 1 81 ? 8.757 -11.712 -3.508 1.00 86.94 81 CYS A C 1
ATOM 655 O O . CYS A 1 81 ? 9.550 -12.192 -2.701 1.00 86.94 81 CYS A O 1
ATOM 657 N N . THR A 1 82 ? 7.643 -12.364 -3.869 1.00 87.19 82 THR A N 1
ATOM 658 C CA . THR A 1 82 ? 7.233 -13.645 -3.252 1.00 87.19 82 THR A CA 1
ATOM 659 C C . THR A 1 82 ? 7.576 -14.892 -4.065 1.00 87.19 82 THR A C 1
ATOM 661 O O . THR A 1 82 ? 7.511 -15.998 -3.531 1.00 87.19 82 THR A O 1
ATOM 664 N N . GLY A 1 83 ? 7.858 -14.762 -5.365 1.00 87.69 83 GLY A N 1
ATOM 665 C CA . GLY A 1 83 ? 8.065 -15.893 -6.277 1.00 87.69 83 GLY A CA 1
ATOM 666 C C . GLY A 1 83 ? 6.796 -16.683 -6.633 1.00 87.69 83 GLY A C 1
ATOM 667 O O . GLY A 1 83 ? 6.873 -17.684 -7.346 1.00 87.69 83 GLY A O 1
ATOM 668 N N . LYS A 1 84 ? 5.611 -16.267 -6.165 1.00 90.56 84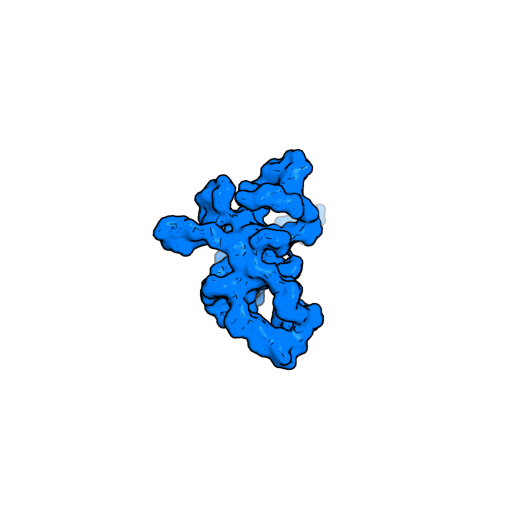 LYS A N 1
ATOM 669 C CA . LYS A 1 84 ? 4.336 -16.935 -6.481 1.00 90.56 84 LYS A CA 1
ATOM 670 C C . LYS A 1 84 ? 3.877 -16.603 -7.900 1.00 90.56 84 LYS A C 1
ATOM 672 O O . LYS A 1 84 ? 4.100 -15.494 -8.377 1.00 90.56 84 LYS A O 1
ATOM 677 N N . LYS A 1 85 ? 3.192 -17.540 -8.564 1.00 91.88 85 LYS A N 1
ATOM 678 C CA . LYS A 1 85 ? 2.589 -17.294 -9.886 1.00 91.88 85 LYS A CA 1
ATOM 679 C C . LYS A 1 85 ? 1.578 -16.152 -9.800 1.00 91.88 85 LYS A C 1
ATOM 681 O O . LYS A 1 85 ? 0.754 -16.129 -8.889 1.00 91.88 85 LYS A O 1
ATOM 686 N N . MET A 1 86 ? 1.665 -15.228 -10.747 1.00 90.56 86 MET A N 1
ATOM 687 C CA . MET A 1 86 ? 0.885 -13.995 -10.766 1.00 90.56 86 MET A CA 1
ATOM 688 C C . MET A 1 86 ? 0.566 -13.611 -12.203 1.00 90.56 86 MET A C 1
ATOM 690 O O . MET A 1 86 ? 1.425 -13.717 -13.078 1.00 90.56 86 MET A O 1
ATOM 694 N N . SER A 1 87 ? -0.655 -13.135 -12.436 1.00 89.88 87 SER A N 1
ATOM 695 C CA . SER A 1 87 ? -1.063 -12.570 -13.717 1.00 89.88 87 SER A CA 1
ATOM 696 C C . SER A 1 87 ? -1.234 -11.053 -13.625 1.00 89.88 87 SER A C 1
ATOM 698 O O . SER A 1 87 ? -1.369 -10.484 -12.544 1.00 89.88 87 SER A O 1
ATOM 700 N N . SER A 1 88 ? -1.280 -10.377 -14.774 1.00 88.62 88 SER A N 1
ATOM 701 C CA . SER A 1 88 ? -1.541 -8.933 -14.830 1.00 88.62 88 SER A CA 1
ATOM 702 C C . SER A 1 88 ? -2.947 -8.545 -14.360 1.00 88.62 88 SER A C 1
ATOM 704 O O . SER A 1 88 ? -3.181 -7.377 -14.084 1.00 88.62 88 SER A O 1
ATOM 706 N N . LYS A 1 89 ? -3.888 -9.499 -14.287 1.00 88.88 89 LYS A N 1
ATOM 707 C CA . LYS A 1 89 ? -5.265 -9.263 -13.822 1.00 88.88 89 LYS A CA 1
ATOM 708 C C . LYS A 1 89 ? -5.372 -9.192 -12.301 1.00 88.88 89 LYS A C 1
ATOM 710 O O . LYS A 1 89 ? -6.348 -8.661 -11.790 1.00 88.88 89 LYS A O 1
ATOM 715 N N . ASP A 1 90 ? -4.382 -9.738 -11.601 1.00 89.56 90 ASP A N 1
ATOM 716 C CA . ASP A 1 90 ? -4.352 -9.775 -10.138 1.00 89.56 90 ASP A CA 1
ATOM 717 C C . ASP A 1 90 ? -3.792 -8.475 -9.540 1.00 89.56 90 ASP A C 1
ATOM 719 O O . ASP A 1 90 ? -3.771 -8.313 -8.318 1.00 89.56 90 ASP A O 1
ATOM 723 N N . LEU A 1 91 ? -3.314 -7.567 -10.398 1.00 92.44 91 LEU A N 1
ATOM 724 C CA . LEU A 1 91 ? -2.828 -6.249 -10.017 1.00 92.44 91 LEU A CA 1
ATOM 725 C C . LEU A 1 91 ? -4.005 -5.310 -9.765 1.00 92.44 91 LEU A C 1
ATOM 727 O O . LEU A 1 91 ? -4.926 -5.202 -10.573 1.00 92.44 91 LEU A O 1
ATOM 731 N N . ILE A 1 92 ? -3.937 -4.604 -8.645 1.00 94.75 92 ILE A N 1
ATOM 732 C CA . ILE A 1 92 ? -4.937 -3.633 -8.220 1.00 94.75 92 ILE A CA 1
ATOM 733 C C . ILE A 1 92 ? -4.313 -2.250 -8.350 1.00 94.75 92 ILE A C 1
ATOM 735 O O . ILE A 1 92 ? -3.232 -2.003 -7.824 1.00 94.75 92 ILE A O 1
ATOM 739 N N . HIS A 1 93 ? -4.982 -1.338 -9.048 1.00 94.75 93 HIS A N 1
ATOM 740 C CA . HIS A 1 93 ? -4.524 0.045 -9.149 1.00 94.75 93 HIS A CA 1
ATOM 741 C C . HIS A 1 93 ? -4.697 0.762 -7.817 1.00 94.75 93 HIS A C 1
ATOM 743 O O . HIS A 1 93 ? -5.785 0.725 -7.252 1.00 94.75 93 HIS A O 1
ATOM 749 N N . LEU A 1 94 ? -3.651 1.431 -7.335 1.00 94.88 94 LEU A N 1
ATOM 750 C CA . LEU A 1 94 ? -3.713 2.222 -6.114 1.00 94.88 94 LEU A CA 1
ATOM 751 C C . LEU A 1 94 ? -4.018 3.686 -6.424 1.00 94.88 94 LEU A C 1
ATOM 753 O O . LEU A 1 94 ? -3.410 4.301 -7.297 1.00 94.88 94 LEU A O 1
ATOM 757 N N . LYS A 1 95 ? -4.936 4.265 -5.654 1.00 93.81 95 LYS A N 1
ATOM 758 C CA . LYS A 1 95 ? -5.301 5.680 -5.705 1.00 93.81 95 LYS A CA 1
ATOM 759 C C . LYS A 1 95 ? -4.864 6.344 -4.411 1.00 93.81 95 LYS A C 1
ATOM 761 O O . LYS A 1 95 ? -5.463 6.134 -3.356 1.00 93.81 95 LYS A O 1
ATOM 766 N N . PHE A 1 96 ? -3.801 7.132 -4.510 1.00 92.50 96 PHE A N 1
ATOM 767 C CA . PHE A 1 96 ? -3.307 7.943 -3.407 1.00 92.50 96 PHE A CA 1
ATOM 768 C C . PHE A 1 96 ? -3.850 9.365 -3.499 1.00 92.50 96 PHE A C 1
ATOM 770 O O . PHE A 1 96 ? -3.846 9.962 -4.575 1.00 92.50 96 PHE A O 1
ATOM 777 N N . A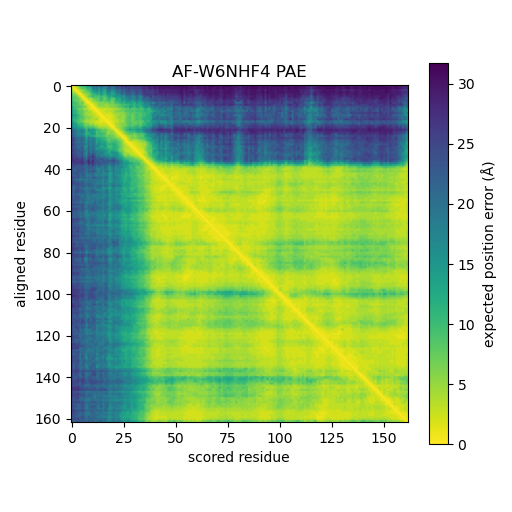SP A 1 97 ? -4.239 9.919 -2.354 1.00 92.12 97 ASP A N 1
ATOM 778 C CA . ASP A 1 97 ? -4.574 11.333 -2.234 1.00 92.12 97 ASP A CA 1
ATOM 779 C C . ASP A 1 97 ? -3.308 12.156 -1.948 1.00 92.12 97 ASP A C 1
ATOM 781 O O . ASP A 1 97 ? -2.434 11.739 -1.176 1.00 92.12 97 ASP A O 1
ATOM 785 N N . LYS A 1 98 ? -3.186 13.310 -2.607 1.00 90.69 98 LYS A N 1
ATOM 786 C CA . LYS A 1 98 ? -2.026 14.203 -2.498 1.00 90.69 98 LYS A CA 1
ATOM 787 C C . LYS A 1 98 ? -2.456 15.550 -1.926 1.00 90.69 98 LYS A C 1
ATOM 789 O O . LYS A 1 98 ? -3.476 16.107 -2.319 1.00 90.69 98 LYS A O 1
ATOM 794 N N . ASP A 1 99 ? -1.641 16.076 -1.022 1.00 90.56 99 ASP A N 1
ATOM 795 C CA . ASP A 1 99 ? -1.731 17.452 -0.543 1.00 90.56 99 ASP A CA 1
ATOM 796 C C . ASP A 1 99 ? -1.342 18.466 -1.629 1.00 90.56 99 ASP A C 1
ATOM 798 O O . ASP A 1 99 ? -0.692 18.127 -2.619 1.00 90.56 99 ASP A O 1
ATOM 802 N N . GLU A 1 100 ? -1.629 19.747 -1.379 1.00 89.69 100 GLU A N 1
ATOM 803 C CA . GLU A 1 100 ? -1.158 20.877 -2.200 1.00 89.69 100 GLU A CA 1
ATOM 804 C C . GLU A 1 100 ? 0.378 20.918 -2.323 1.00 89.69 100 GLU A C 1
ATOM 806 O O . GLU A 1 100 ? 0.922 21.387 -3.317 1.00 89.69 100 GLU A O 1
ATOM 811 N N . GLN A 1 101 ? 1.088 20.370 -1.331 1.00 86.38 101 GLN A N 1
ATOM 812 C CA . GLN A 1 101 ? 2.550 20.243 -1.317 1.00 86.38 101 GLN A CA 1
ATOM 813 C C . GLN A 1 101 ? 3.061 18.972 -2.025 1.00 86.38 101 GLN A C 1
ATOM 815 O O . GLN A 1 101 ? 4.257 18.691 -2.005 1.00 86.38 101 GLN A O 1
ATOM 820 N N . GLY A 1 102 ? 2.170 18.160 -2.604 1.00 85.25 102 GLY A N 1
ATOM 821 C CA . GLY A 1 102 ? 2.514 16.910 -3.286 1.00 85.25 102 GLY A CA 1
ATOM 822 C C . GLY A 1 102 ? 2.848 15.737 -2.358 1.00 85.25 102 GLY A C 1
ATOM 823 O O . GLY A 1 102 ? 3.268 14.683 -2.837 1.00 85.25 102 GLY A O 1
ATOM 824 N N . LYS A 1 103 ? 2.660 15.883 -1.040 1.00 88.38 103 LYS A N 1
ATOM 825 C CA . LYS A 1 103 ? 2.844 14.796 -0.071 1.00 88.38 103 LYS A CA 1
ATOM 826 C C . LYS A 1 103 ? 1.612 13.892 -0.046 1.00 88.38 103 LYS A C 1
ATOM 828 O O . LYS A 1 103 ? 0.487 14.370 -0.151 1.00 88.38 103 LYS A O 1
ATOM 833 N N . PHE A 1 104 ? 1.820 12.587 0.102 1.00 92.06 104 PHE A N 1
ATOM 834 C CA . PHE A 1 104 ? 0.715 11.641 0.216 1.00 92.06 104 PHE A CA 1
ATOM 835 C C . PHE A 1 104 ? 0.038 11.756 1.581 1.00 92.06 104 PHE A C 1
ATOM 837 O O . PHE A 1 104 ? 0.717 11.732 2.614 1.00 92.06 104 PHE A O 1
ATOM 844 N N . ARG A 1 105 ? -1.294 11.821 1.586 1.00 92.56 105 ARG A N 1
ATOM 845 C CA . ARG A 1 105 ? -2.108 11.872 2.803 1.00 92.56 105 ARG A CA 1
ATOM 846 C C . ARG A 1 105 ? -3.256 10.879 2.759 1.00 92.56 105 ARG A C 1
ATOM 848 O O . ARG A 1 105 ? -3.679 10.426 1.699 1.00 92.56 105 ARG A O 1
ATOM 855 N N . CYS A 1 106 ? -3.766 10.551 3.939 1.00 92.25 106 CYS A N 1
ATOM 856 C CA . CYS A 1 106 ? -5.029 9.846 4.057 1.00 92.25 106 CYS A CA 1
ATOM 857 C C . CYS A 1 106 ? -6.180 10.818 3.735 1.00 92.25 106 CYS A C 1
ATOM 859 O O . CYS A 1 106 ? -6.243 11.886 4.346 1.00 92.25 106 CYS A O 1
ATOM 861 N N . PRO A 1 107 ? -7.118 10.455 2.848 1.00 91.62 107 PRO A N 1
ATOM 862 C CA . PRO A 1 107 ? -8.190 11.352 2.410 1.00 91.62 107 PRO A CA 1
ATOM 863 C C . PRO A 1 107 ? -9.264 11.614 3.480 1.00 91.62 107 PRO A C 1
ATOM 865 O O . PRO A 1 107 ? -10.046 12.546 3.348 1.00 91.62 107 PRO A O 1
ATOM 868 N N . VAL A 1 108 ? -9.318 10.799 4.541 1.00 90.50 108 VAL A N 1
ATOM 869 C CA . VAL A 1 108 ? -10.330 10.919 5.610 1.00 90.50 108 VAL A CA 1
ATOM 870 C C . VAL A 1 108 ? -9.768 11.624 6.838 1.00 90.50 108 VAL A C 1
ATOM 872 O O . VAL A 1 108 ? -10.402 12.508 7.402 1.00 90.50 108 VAL A O 1
ATOM 875 N N . THR A 1 109 ? -8.567 11.235 7.271 1.00 88.81 109 THR A N 1
ATOM 876 C CA . THR A 1 109 ? -7.933 11.823 8.462 1.00 88.81 109 THR A CA 1
ATOM 877 C C . THR A 1 109 ? -7.078 13.041 8.134 1.00 88.81 109 THR A C 1
ATOM 879 O O . THR A 1 109 ? -6.600 13.696 9.056 1.00 88.81 109 THR A O 1
ATOM 882 N N . PHE A 1 110 ? -6.839 13.317 6.846 1.00 88.94 110 PHE A N 1
ATOM 883 C CA . PHE A 1 110 ? -5.947 14.367 6.339 1.00 88.94 110 PHE A CA 1
ATOM 884 C C . PHE A 1 110 ? -4.524 14.321 6.923 1.00 88.94 110 PHE A C 1
ATOM 886 O O . PHE A 1 110 ? -3.764 15.283 6.837 1.00 88.94 110 PHE A O 1
ATOM 893 N N . ARG A 1 111 ? -4.131 13.187 7.517 1.00 90.12 111 ARG A N 1
ATOM 894 C CA . ARG A 1 111 ? -2.780 12.967 8.034 1.00 90.12 111 ARG A CA 1
ATOM 895 C C . ARG A 1 111 ? -1.874 12.535 6.890 1.00 90.12 111 ARG A C 1
ATOM 897 O O . ARG A 1 111 ? -2.197 11.597 6.159 1.00 90.12 111 ARG A O 1
ATOM 904 N N . ALA A 1 112 ? -0.722 13.185 6.775 1.00 91.75 112 ALA A N 1
ATOM 905 C CA . ALA A 1 112 ? 0.305 12.789 5.825 1.00 91.75 112 ALA A CA 1
ATOM 906 C C . ALA A 1 112 ? 0.900 11.419 6.191 1.00 91.7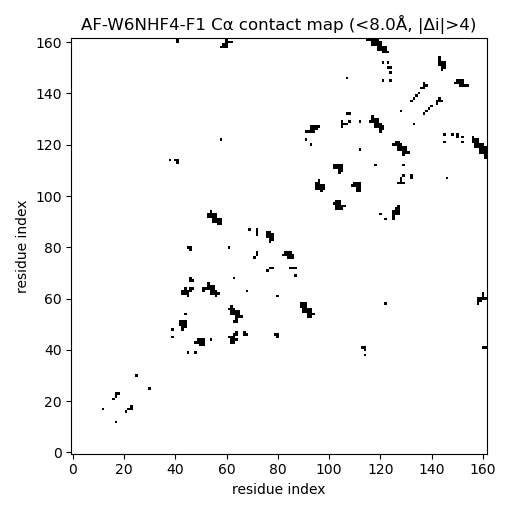5 112 ALA A C 1
ATOM 908 O O . ALA A 1 112 ? 1.166 11.141 7.364 1.00 91.75 112 ALA A O 1
ATOM 909 N N . PHE A 1 113 ? 1.159 10.584 5.187 1.00 90.69 113 PHE A N 1
ATOM 910 C CA . PHE A 1 113 ? 1.833 9.307 5.389 1.00 90.69 113 PHE A CA 1
ATOM 911 C C . PHE A 1 113 ? 3.313 9.525 5.727 1.00 90.69 113 PHE A C 1
ATOM 913 O O . PHE A 1 113 ? 3.979 10.431 5.212 1.00 90.69 113 PHE A O 1
ATOM 920 N N . THR A 1 114 ? 3.821 8.697 6.636 1.00 88.25 114 THR A N 1
ATOM 921 C CA . THR A 1 114 ? 5.227 8.669 7.061 1.00 88.25 114 THR A CA 1
ATOM 922 C C . THR A 1 114 ? 5.730 7.229 7.069 1.00 88.25 114 THR A C 1
ATOM 924 O O . THR A 1 114 ? 4.945 6.290 6.965 1.00 88.25 114 THR A O 1
ATOM 927 N N . ASP A 1 115 ? 7.029 7.024 7.267 1.00 83.31 115 ASP A N 1
ATOM 928 C CA . ASP A 1 115 ? 7.626 5.680 7.266 1.00 83.31 115 ASP A CA 1
ATOM 929 C C . ASP A 1 115 ? 7.140 4.771 8.419 1.00 83.31 115 ASP A C 1
ATOM 931 O O . ASP A 1 115 ? 7.415 3.568 8.440 1.00 83.31 115 ASP A O 1
ATOM 935 N N . HIS A 1 116 ? 6.413 5.326 9.388 1.00 83.88 116 HIS A N 1
ATOM 936 C CA . HIS A 1 116 ? 5.876 4.596 10.538 1.00 83.88 116 HIS A CA 1
ATOM 937 C C . HIS A 1 116 ? 4.350 4.494 10.533 1.00 83.88 116 HIS A C 1
ATOM 939 O O . HIS A 1 116 ? 3.784 3.851 11.415 1.00 83.88 116 HIS A O 1
ATOM 945 N N . THR A 1 117 ? 3.665 5.127 9.576 1.00 87.94 117 THR A N 1
ATOM 946 C CA . THR A 1 117 ? 2.206 5.025 9.501 1.00 87.94 117 THR A CA 1
ATOM 947 C C . THR A 1 117 ? 1.797 3.676 8.943 1.00 87.94 117 THR A C 1
ATOM 949 O O . THR A 1 117 ? 2.333 3.243 7.927 1.00 87.94 117 THR A O 1
ATOM 952 N N . HIS A 1 118 ? 0.799 3.063 9.574 1.00 91.00 118 HIS A N 1
ATOM 953 C CA . HIS A 1 118 ? 0.166 1.864 9.049 1.00 91.00 118 HIS A CA 1
ATOM 954 C C . HIS A 1 118 ? -0.777 2.221 7.908 1.00 91.00 118 HIS A C 1
ATOM 956 O O . HIS A 1 118 ? -1.790 2.902 8.120 1.00 91.00 118 HIS A O 1
ATOM 962 N N . VAL A 1 119 ? -0.431 1.774 6.704 1.00 94.25 119 VAL A N 1
ATOM 963 C CA . VAL A 1 119 ? -1.129 2.147 5.471 1.00 94.25 119 VAL A CA 1
ATOM 964 C C . VAL A 1 119 ? -1.789 0.933 4.850 1.00 94.25 119 VAL A C 1
ATOM 966 O O . VAL A 1 119 ? -1.226 -0.159 4.805 1.00 94.25 119 VAL A O 1
ATOM 969 N N . VAL A 1 120 ? -3.013 1.136 4.381 1.00 94.69 120 VAL A N 1
ATOM 970 C CA . VAL A 1 120 ? -3.902 0.083 3.909 1.00 94.69 120 VAL A CA 1
ATOM 971 C C . VAL A 1 120 ? -4.578 0.527 2.628 1.00 94.69 120 VAL A C 1
ATOM 973 O O . VAL A 1 120 ? -4.985 1.676 2.512 1.00 94.69 120 VAL A O 1
ATOM 976 N N . ALA A 1 121 ? -4.758 -0.395 1.695 1.00 95.19 121 ALA A N 1
ATOM 977 C CA . ALA A 1 121 ? -5.578 -0.202 0.512 1.00 95.19 121 ALA A CA 1
ATOM 978 C C . ALA A 1 121 ? -6.802 -1.118 0.540 1.00 95.19 121 ALA A C 1
ATOM 980 O O . ALA A 1 121 ? -6.745 -2.238 1.052 1.00 95.19 121 ALA A O 1
ATOM 981 N N . ILE A 1 122 ? -7.905 -0.657 -0.044 1.00 95.12 122 ILE A N 1
ATOM 982 C CA . ILE A 1 122 ? -9.087 -1.491 -0.278 1.00 95.12 122 ILE A CA 1
ATOM 983 C C . ILE A 1 122 ? -8.988 -2.086 -1.685 1.00 95.12 122 ILE A C 1
ATOM 985 O O . ILE A 1 122 ? -8.895 -1.353 -2.664 1.00 95.12 122 ILE A O 1
ATOM 989 N N . ALA A 1 123 ? -9.034 -3.414 -1.803 1.00 93.12 123 ALA A N 1
ATOM 990 C CA . ALA A 1 123 ? -8.830 -4.120 -3.069 1.00 93.12 123 ALA A CA 1
ATOM 991 C C . ALA A 1 123 ? -9.887 -3.805 -4.140 1.00 93.12 123 ALA A C 1
ATOM 993 O O . ALA A 1 123 ? -9.586 -3.853 -5.330 1.00 93.12 123 ALA A O 1
ATOM 994 N N . THR A 1 124 ? -11.125 -3.511 -3.731 1.00 92.19 124 THR A N 1
ATOM 995 C CA . THR A 1 124 ? -12.244 -3.255 -4.649 1.00 92.19 124 THR A CA 1
ATOM 996 C C . THR A 1 124 ? -12.110 -1.917 -5.369 1.00 92.19 124 THR A C 1
ATOM 998 O O . THR A 1 124 ? -12.407 -1.833 -6.558 1.00 92.19 124 THR A O 1
ATOM 1001 N N . THR A 1 125 ? -11.652 -0.875 -4.672 1.00 92.75 125 THR A N 1
ATOM 1002 C CA . THR A 1 125 ? -11.589 0.493 -5.212 1.00 92.75 125 THR A CA 1
ATOM 1003 C C . THR A 1 125 ? -10.186 0.996 -5.477 1.00 92.75 125 THR A C 1
ATOM 1005 O O . THR A 1 125 ? -10.017 1.946 -6.249 1.00 92.75 125 THR A O 1
ATOM 1008 N N . GLY A 1 126 ? -9.191 0.372 -4.849 1.00 92.81 126 GLY A N 1
ATOM 1009 C CA . GLY A 1 126 ? -7.804 0.801 -4.903 1.00 92.81 126 GLY A CA 1
ATOM 1010 C C . GLY A 1 126 ? -7.486 1.996 -4.009 1.00 92.81 126 GLY A C 1
ATOM 1011 O O . GLY A 1 126 ? -6.354 2.472 -4.019 1.00 92.81 126 GLY A O 1
ATOM 1012 N N . ASN A 1 127 ? -8.456 2.512 -3.251 1.00 94.81 127 ASN A N 1
ATOM 1013 C CA . ASN A 1 127 ? -8.248 3.690 -2.416 1.00 94.81 127 ASN A CA 1
ATOM 1014 C C . ASN A 1 127 ? -7.355 3.361 -1.215 1.00 94.81 127 ASN A C 1
ATOM 1016 O O . ASN A 1 127 ? -7.527 2.325 -0.562 1.00 94.81 127 ASN A O 1
ATOM 1020 N N . VAL A 1 128 ? -6.407 4.258 -0.935 1.00 94.62 128 VAL A N 1
ATOM 1021 C CA . VAL A 1 128 ? -5.426 4.107 0.143 1.00 94.62 128 VAL A CA 1
ATOM 1022 C C . VAL A 1 128 ? -5.811 4.953 1.355 1.00 94.62 128 VAL A C 1
ATOM 1024 O O . VAL A 1 128 ? -6.042 6.156 1.255 1.00 94.62 128 VAL A O 1
ATOM 1027 N N . PHE A 1 129 ? -5.825 4.321 2.524 1.00 94.69 129 PHE A N 1
ATOM 1028 C CA . PHE A 1 129 ? -6.210 4.902 3.803 1.00 94.69 129 PHE A CA 1
ATOM 1029 C C . PHE A 1 129 ? -5.183 4.598 4.895 1.00 94.69 129 PHE A C 1
ATOM 1031 O O . PHE A 1 129 ? -4.371 3.676 4.801 1.00 94.69 129 PHE A O 1
ATOM 1038 N N . SER A 1 130 ? -5.257 5.354 5.989 1.00 94.50 130 SER A N 1
ATOM 1039 C CA . SER A 1 130 ? -4.613 4.964 7.240 1.00 94.50 130 SER A CA 1
ATOM 1040 C C . SER A 1 130 ? -5.387 3.818 7.896 1.00 94.50 130 SER A C 1
ATOM 1042 O O . SER A 1 130 ? -6.619 3.847 7.957 1.00 94.50 130 SER A O 1
ATOM 1044 N N . PHE A 1 131 ? -4.677 2.826 8.440 1.00 93.81 131 PHE A N 1
ATOM 1045 C CA . PHE A 1 131 ? -5.301 1.696 9.143 1.00 93.81 131 PHE A CA 1
ATOM 1046 C C . PHE A 1 131 ? -6.204 2.164 10.293 1.00 93.81 131 PHE A C 1
ATOM 1048 O O . PHE A 1 131 ? -7.291 1.627 10.469 1.00 93.81 131 PHE A O 1
ATOM 1055 N N . GLU A 1 132 ? -5.804 3.218 11.009 1.00 92.81 132 GLU A N 1
ATOM 1056 C CA . GLU A 1 132 ? -6.603 3.865 12.060 1.00 92.81 132 GLU A CA 1
ATOM 1057 C C . GLU A 1 132 ? -7.992 4.286 11.549 1.00 92.81 132 GLU A C 1
ATOM 1059 O O . GLU A 1 132 ? -8.997 3.974 12.179 1.00 92.81 132 GLU A O 1
ATOM 1064 N N . ALA A 1 133 ? -8.074 4.891 10.358 1.00 91.75 133 ALA A N 1
ATOM 1065 C CA . ALA A 1 133 ? -9.345 5.347 9.794 1.00 91.75 133 ALA A CA 1
ATOM 1066 C C . ALA A 1 133 ? -10.269 4.166 9.472 1.00 91.75 133 ALA A C 1
ATOM 1068 O O . ALA A 1 133 ? -11.442 4.164 9.841 1.00 91.75 133 ALA A O 1
ATOM 1069 N N . VAL A 1 134 ? -9.722 3.126 8.834 1.00 91.81 134 VAL A N 1
ATOM 1070 C CA . VAL A 1 134 ? -10.465 1.899 8.510 1.00 91.81 134 VAL A CA 1
ATOM 1071 C C . VAL A 1 134 ? -10.889 1.167 9.786 1.00 91.81 134 VAL A C 1
ATOM 1073 O O . VAL A 1 134 ? -11.993 0.625 9.866 1.00 91.81 134 VAL A O 1
ATOM 1076 N N . GLN A 1 135 ? -10.040 1.156 10.811 1.00 92.19 135 GLN A N 1
ATOM 1077 C CA . GLN A 1 135 ? -10.339 0.492 12.069 1.00 92.19 135 GLN A CA 1
ATOM 1078 C C . GLN A 1 135 ? -11.495 1.169 12.805 1.00 92.19 135 GLN A C 1
ATOM 1080 O O . GLN A 1 135 ? -12.397 0.481 13.282 1.00 92.19 135 GLN A O 1
ATOM 1085 N N . GLU A 1 136 ? -11.488 2.495 12.897 1.00 91.44 136 GLU A N 1
ATOM 1086 C CA . GLU A 1 136 ? -12.500 3.232 13.652 1.00 91.44 136 GLU A CA 1
ATOM 1087 C C . GLU A 1 136 ? -13.830 3.343 12.922 1.00 91.44 136 GLU A C 1
ATOM 1089 O O . GLU A 1 136 ? -14.873 3.061 13.513 1.00 91.44 136 GLU A O 1
ATOM 1094 N N . LEU A 1 137 ? -13.795 3.694 11.639 1.00 89.12 137 LEU A N 1
ATOM 1095 C CA . LEU A 1 137 ? -15.006 3.997 10.882 1.00 89.12 137 LEU A CA 1
ATOM 1096 C C . LEU A 1 137 ? -15.652 2.748 10.279 1.00 89.12 137 LEU A C 1
ATOM 1098 O O . LEU A 1 137 ? -16.876 2.691 10.200 1.00 89.12 137 LEU A O 1
ATOM 1102 N N . ASN A 1 138 ? -14.862 1.725 9.926 1.00 88.88 138 ASN A N 1
ATOM 1103 C CA . ASN A 1 138 ? -15.391 0.522 9.277 1.00 88.88 138 ASN A CA 1
ATOM 1104 C C . ASN A 1 138 ? -15.421 -0.689 10.214 1.00 88.88 138 ASN A C 1
ATOM 1106 O O . ASN A 1 138 ? -16.474 -1.297 10.406 1.00 88.88 138 ASN A O 1
ATOM 1110 N N . LEU A 1 139 ? -14.287 -1.058 10.824 1.00 89.12 139 LEU A N 1
ATOM 1111 C CA . LEU A 1 139 ? -14.202 -2.296 11.614 1.00 89.12 139 LEU A CA 1
ATOM 1112 C C . LEU A 1 139 ? -14.955 -2.211 12.950 1.00 89.12 139 LEU A C 1
ATOM 1114 O O . LEU A 1 139 ? -15.666 -3.158 13.286 1.00 89.12 139 LEU A O 1
ATOM 1118 N N . LYS A 1 140 ? -14.821 -1.108 13.703 1.00 90.25 140 LYS A N 1
ATOM 1119 C CA . LYS A 1 140 ? -15.523 -0.919 14.989 1.00 90.25 140 LYS A CA 1
ATOM 1120 C C . LYS A 1 140 ? -17.024 -0.688 14.798 1.00 90.25 140 LYS A C 1
ATOM 1122 O O . LYS A 1 140 ? -17.819 -1.272 15.525 1.00 90.25 140 LYS A O 1
ATOM 1127 N N . ALA A 1 141 ? -17.410 0.122 13.811 1.00 87.12 141 ALA A N 1
ATOM 1128 C CA . ALA A 1 141 ? -18.815 0.416 13.512 1.00 87.12 141 ALA A CA 1
ATOM 1129 C C . ALA A 1 141 ? -19.525 -0.695 12.711 1.00 87.12 141 ALA A C 1
ATOM 1131 O O . ALA A 1 141 ? -20.716 -0.585 1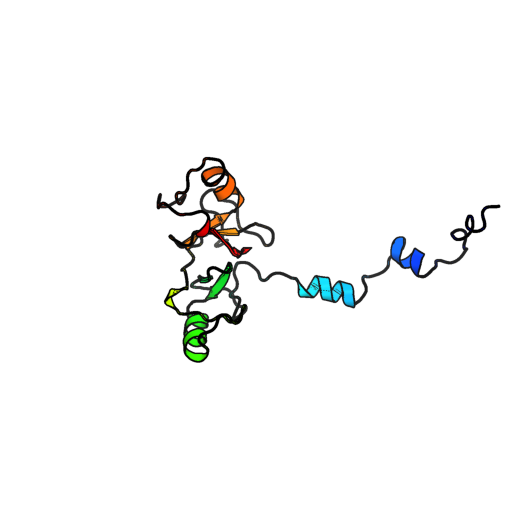2.431 1.00 87.12 141 ALA A O 1
ATOM 1132 N N . ASN A 1 142 ? -18.803 -1.757 12.327 1.00 87.00 142 ASN A N 1
ATOM 1133 C CA . ASN A 1 142 ? -19.273 -2.826 11.442 1.00 87.00 142 ASN A CA 1
ATOM 1134 C C . ASN A 1 142 ? -19.867 -2.308 10.113 1.00 87.00 142 ASN A C 1
ATOM 1136 O O . ASN A 1 142 ? -20.780 -2.906 9.544 1.00 87.00 142 ASN A O 1
ATOM 1140 N N . HIS A 1 143 ? -19.337 -1.190 9.615 1.00 86.06 143 HIS A N 1
ATOM 1141 C CA . HIS A 1 143 ? -19.764 -0.548 8.380 1.00 86.06 143 HIS A CA 1
ATOM 1142 C C . HIS A 1 143 ? -18.700 -0.776 7.302 1.00 86.06 143 HIS A C 1
ATOM 1144 O O . HIS A 1 143 ? -17.793 0.020 7.111 1.00 86.06 143 HIS A O 1
ATOM 1150 N N . LEU A 1 144 ? -18.761 -1.920 6.620 1.00 88.44 144 LEU A N 1
ATOM 1151 C CA . LEU A 1 144 ? -17.753 -2.322 5.632 1.00 88.44 144 LEU A CA 1
ATOM 1152 C C . LEU A 1 144 ? -18.026 -1.701 4.253 1.00 88.44 144 LEU A C 1
ATOM 1154 O O . LEU A 1 144 ? -18.334 -2.400 3.285 1.00 88.44 144 LEU A O 1
ATOM 1158 N N . LYS A 1 145 ? -17.945 -0.372 4.181 1.00 89.88 145 LYS A N 1
ATOM 1159 C CA . LYS A 1 145 ? -18.032 0.388 2.931 1.00 89.88 145 LYS A CA 1
ATOM 1160 C C . LYS A 1 145 ? -16.843 1.316 2.788 1.00 89.88 145 LYS A C 1
ATOM 1162 O O . LYS A 1 145 ? -16.304 1.818 3.774 1.00 89.88 145 LYS A O 1
ATOM 1167 N N . ASP A 1 146 ? -16.395 1.491 1.556 1.00 88.69 146 ASP A N 1
ATOM 1168 C CA . ASP A 1 146 ? -15.321 2.420 1.249 1.00 88.69 146 ASP A CA 1
ATOM 1169 C C . ASP A 1 146 ? -15.738 3.839 1.659 1.00 88.69 146 ASP A C 1
ATOM 1171 O O . ASP A 1 146 ? -16.809 4.311 1.286 1.00 88.69 146 ASP A O 1
ATOM 1175 N N . LEU A 1 147 ? -14.873 4.514 2.414 1.00 85.81 147 LEU A N 1
ATOM 1176 C CA . LEU A 1 147 ? -15.131 5.819 3.022 1.00 85.81 147 LEU A CA 1
ATOM 1177 C C . LEU A 1 147 ? -15.254 6.952 1.993 1.00 85.81 147 LEU A C 1
ATOM 1179 O O . LEU A 1 147 ? -15.732 8.029 2.336 1.00 85.81 147 LEU A O 1
ATOM 1183 N N . LEU A 1 148 ? -14.802 6.730 0.754 1.00 88.44 148 LEU A N 1
ATOM 1184 C CA . LEU A 1 148 ? -14.893 7.718 -0.327 1.00 88.44 148 LEU A CA 1
ATOM 1185 C C . LEU A 1 148 ? -15.990 7.426 -1.345 1.00 88.44 148 LEU A C 1
ATOM 1187 O O . LEU A 1 148 ? -16.583 8.350 -1.891 1.00 88.44 148 LEU A O 1
ATOM 1191 N N . THR A 1 149 ? -16.205 6.152 -1.666 1.00 88.38 149 THR A N 1
ATOM 1192 C CA . THR A 1 149 ? -17.056 5.747 -2.797 1.00 88.38 149 THR A CA 1
ATOM 1193 C C . THR A 1 149 ? -18.325 5.019 -2.370 1.00 88.38 149 THR A C 1
ATOM 1195 O O . THR A 1 149 ? -19.114 4.642 -3.232 1.00 88.38 149 THR A O 1
ATOM 1198 N N . ASP A 1 150 ? -18.507 4.774 -1.068 1.00 87.31 150 ASP A N 1
ATOM 1199 C CA . ASP A 1 150 ? -19.611 3.995 -0.492 1.00 87.31 150 ASP A CA 1
ATOM 1200 C C . ASP A 1 150 ? -19.757 2.572 -1.066 1.00 87.31 150 ASP A C 1
ATOM 1202 O O . ASP A 1 150 ? -20.782 1.904 -0.893 1.00 87.31 150 ASP A O 1
ATOM 1206 N N . THR A 1 151 ? -18.720 2.057 -1.731 1.00 90.38 151 THR A N 1
ATOM 1207 C CA . THR A 1 151 ? -18.741 0.701 -2.282 1.00 90.38 151 THR A CA 1
ATOM 1208 C C . THR A 1 151 ? -18.564 -0.330 -1.163 1.00 90.38 151 THR A C 1
ATOM 1210 O O . THR A 1 151 ? -17.663 -0.198 -0.330 1.00 90.38 151 THR A O 1
ATOM 1213 N N . PRO A 1 152 ? -19.412 -1.370 -1.095 1.00 92.12 152 PRO A N 1
ATOM 1214 C CA . PRO A 1 152 ? -19.274 -2.408 -0.084 1.00 92.12 152 PRO A CA 1
ATOM 1215 C C . PRO A 1 152 ? -18.028 -3.258 -0.356 1.00 92.12 152 PRO A C 1
ATOM 1217 O O . PRO A 1 152 ? -17.752 -3.622 -1.500 1.00 92.12 152 PRO A O 1
ATOM 1220 N N . PHE A 1 153 ? -17.295 -3.610 0.698 1.00 93.38 153 PHE A N 1
ATOM 1221 C CA . PHE A 1 153 ? -16.121 -4.483 0.612 1.00 93.38 153 PHE A CA 1
ATOM 1222 C C . PHE A 1 153 ? -16.099 -5.486 1.773 1.00 93.38 153 PHE A C 1
ATOM 1224 O O . PHE A 1 153 ? -16.838 -5.348 2.747 1.00 93.38 153 PHE A O 1
ATOM 1231 N N . GLN A 1 154 ? -15.272 -6.528 1.686 1.00 92.25 154 GLN A N 1
ATOM 1232 C CA . GLN A 1 154 ? -15.122 -7.511 2.761 1.00 92.25 154 GLN A CA 1
ATOM 1233 C C . GLN A 1 154 ? -13.837 -7.295 3.560 1.00 92.25 154 GLN A C 1
ATOM 1235 O O . GLN A 1 154 ? -12.860 -6.738 3.074 1.00 92.25 154 GLN A O 1
ATOM 1240 N N . LYS A 1 155 ? -13.770 -7.826 4.786 1.00 90.00 155 LYS A N 1
ATOM 1241 C CA . LYS A 1 155 ? -12.535 -7.771 5.595 1.00 90.00 155 LYS A CA 1
ATOM 1242 C C . LYS A 1 155 ? -11.324 -8.405 4.889 1.00 90.00 155 LYS A C 1
ATOM 1244 O O . LYS A 1 155 ? -10.200 -7.999 5.148 1.00 90.00 155 LYS A O 1
ATOM 1249 N N . SER A 1 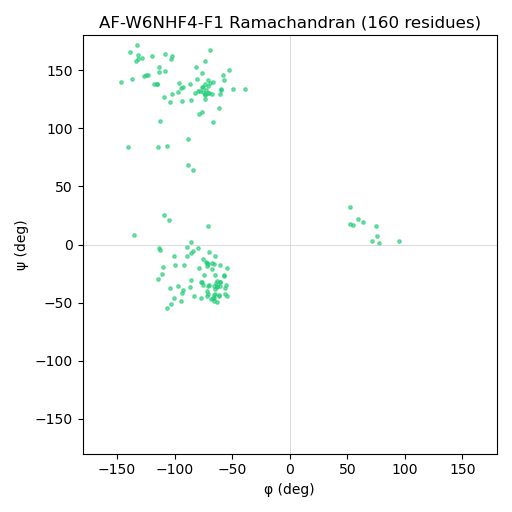156 ? -11.554 -9.364 3.991 1.00 90.75 156 SER A N 1
ATOM 1250 C CA . SER A 1 156 ? -10.531 -9.993 3.143 1.00 90.75 156 SER A CA 1
ATOM 1251 C C . SER A 1 156 ? -9.980 -9.089 2.039 1.00 90.75 156 SER A C 1
ATOM 1253 O O . SER A 1 156 ? -8.940 -9.401 1.467 1.00 90.75 156 SER A O 1
ATOM 1255 N N . ASP A 1 157 ? -10.678 -8.000 1.718 1.00 92.19 157 ASP A N 1
ATOM 1256 C CA . ASP A 1 157 ? -10.283 -7.046 0.678 1.00 92.19 157 ASP A CA 1
ATOM 1257 C C . ASP A 1 157 ? -9.389 -5.927 1.230 1.00 92.19 157 ASP A C 1
ATOM 1259 O O . ASP A 1 157 ? -8.932 -5.069 0.480 1.00 92.19 157 ASP A O 1
ATOM 1263 N N . ILE A 1 158 ? -9.125 -5.934 2.538 1.00 93.56 158 ILE A N 1
ATOM 1264 C CA . ILE A 1 158 ? -8.206 -5.014 3.203 1.00 93.56 158 ILE A CA 1
ATOM 1265 C C . ILE A 1 158 ? -6.773 -5.498 2.957 1.00 93.56 158 ILE A C 1
ATOM 1267 O O . ILE A 1 158 ? -6.360 -6.536 3.473 1.00 93.56 158 ILE A O 1
ATOM 1271 N N . ILE A 1 159 ? -6.006 -4.731 2.185 1.00 94.94 159 ILE A N 1
ATOM 1272 C CA . ILE A 1 159 ? -4.607 -5.015 1.860 1.00 94.94 159 ILE A CA 1
ATOM 1273 C C . ILE A 1 159 ? -3.720 -4.096 2.692 1.00 94.94 159 ILE A C 1
ATOM 1275 O O . ILE A 1 159 ? -3.833 -2.877 2.611 1.00 94.94 159 ILE A O 1
ATOM 1279 N N . VAL A 1 160 ? -2.812 -4.667 3.479 1.00 93.38 160 VAL A N 1
ATOM 1280 C CA . VAL A 1 160 ? -1.834 -3.897 4.259 1.00 93.38 160 VAL A CA 1
ATOM 1281 C C . VAL A 1 160 ? -0.624 -3.600 3.380 1.00 93.38 160 VAL A C 1
ATOM 1283 O O . VAL A 1 160 ? -0.028 -4.529 2.847 1.00 93.38 160 VAL A O 1
ATOM 1286 N N . LEU A 1 161 ? -0.269 -2.323 3.232 1.00 91.12 161 LEU A N 1
ATOM 1287 C CA . LEU A 1 161 ? 0.889 -1.873 2.452 1.00 91.12 161 LEU A CA 1
ATOM 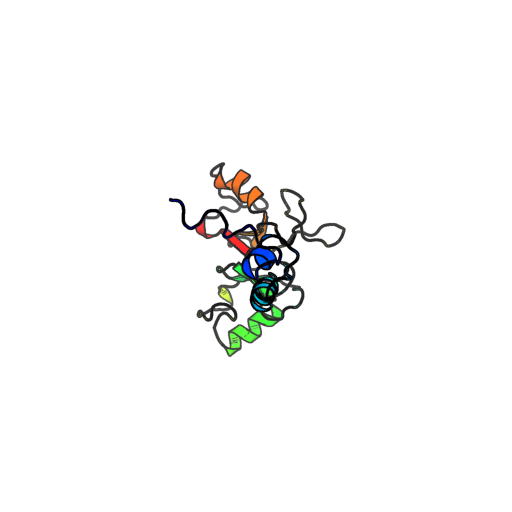1288 C C . LEU A 1 161 ? 2.124 -1.625 3.337 1.00 91.12 161 LEU A C 1
ATOM 1290 O O . LEU A 1 161 ? 3.243 -1.894 2.903 1.00 91.12 161 LEU A O 1
ATOM 1294 N N . GLN A 1 162 ? 1.935 -1.118 4.568 1.00 84.75 162 GLN A N 1
ATOM 1295 C CA . GLN A 1 162 ? 3.021 -0.762 5.500 1.00 84.75 162 GLN A CA 1
ATOM 1296 C C . GLN A 1 162 ? 2.640 -0.895 6.980 1.00 84.75 162 GLN A C 1
ATOM 1298 O O . GLN A 1 162 ? 1.475 -0.587 7.325 1.00 84.75 162 GLN A O 1
#

Mean predicted aligned error: 10.27 Å

Solvent-accessible surface area (backbone atoms only — not comparable to full-atom values): 9752 Å² total; per-residue (Å²): 136,74,94,67,80,64,80,80,76,55,101,62,82,47,77,67,51,32,62,75,75,56,86,61,73,74,52,70,67,58,48,46,56,62,61,72,64,65,72,80,55,90,62,36,11,77,82,79,72,42,73,45,88,53,42,25,28,40,83,86,21,54,43,30,24,52,85,62,48,55,62,45,33,75,75,67,38,36,37,92,87,80,67,45,79,44,59,84,83,62,52,34,58,51,46,78,40,64,46,98,86,68,48,50,27,20,80,84,78,68,47,65,68,54,96,82,48,48,31,27,30,35,61,89,79,13,46,40,38,40,43,66,58,49,42,56,62,18,63,71,65,70,39,53,42,43,93,86,76,68,46,76,58,55,84,87,36,59,26,57,59,80

Organism: Haemonchus contortus (NCBI:txid6289)

Secondary structure (DSSP, 8-state):
--TTTTSS--SS--HHHHHHHS-----HHHHHHHHHT-PPPTTB-TTT-SB-SSEEE-TT--EEEHHHHHHHHHHH-B-TTT--B--GGG-EE-B-EE-TTS-EE-TTT-PBP-TTS-EEEETTT-BEEEHHHHIIIIIITT--B-TTT--B--GGGEEE--